Protein AF-F3G9C1-F1 (afdb_monomer_lite)

Secondary structure (DSSP, 8-state):
--S-EEEEEE--EEE-TT--PEEEPPPEEEEE--GGGSTTGGG-PPPPEESS--TTSEEETTTTTT-EEEEE---TT--TT-EEEEEEEEESSSSS--EEEEEEEEPPSPPHHHHHH-EEEEE-HHHHHHH-EEEEEEEEEEEETTEEEEPPPEEEEEE---TTT---

Organism: NCBI:txid629263

Foldseek 3Di:
DPWADQFDWDKDWDDDPPDPDIDIGDIDGDGHAAQCQADQRVQFFAAKDFPQADPQQEDEQVSQVFATKIWGAAGRNDDFQKKKKKKKFAALAQDDDRTPDMDIDIDGGDDPVCNVGTDIDGHGPVNLLQSQWYKMKMWMKIDDPSGIGTYDIDMGTHHHDDPPSDDD

Structure (mmCIF, N/CA/C/O backbone):
data_AF-F3G9C1-F1
#
_entry.id   AF-F3G9C1-F1
#
loop_
_atom_site.group_PDB
_atom_site.id
_atom_site.type_symbol
_atom_site.label_atom_id
_atom_site.label_alt_id
_atom_site.label_comp_id
_atom_site.label_asym_id
_atom_site.label_entity_id
_atom_site.label_seq_id
_atom_site.pdbx_PDB_ins_code
_atom_site.Cartn_x
_atom_site.Cartn_y
_atom_site.Cartn_z
_atom_site.occupancy
_atom_site.B_iso_or_equiv
_atom_site.auth_seq_id
_atom_site.auth_comp_id
_atom_site.auth_asym_id
_atom_site.auth_atom_id
_atom_site.pdbx_PDB_model_num
ATOM 1 N N . ALA A 1 1 ? -11.908 -6.081 30.788 1.00 42.84 1 ALA A N 1
ATOM 2 C CA . ALA A 1 1 ? -11.526 -4.904 29.987 1.00 42.84 1 ALA A CA 1
ATOM 3 C C . ALA A 1 1 ? -11.863 -3.659 30.794 1.00 42.84 1 ALA A C 1
ATOM 5 O O . ALA A 1 1 ? -13.031 -3.445 31.081 1.00 42.84 1 ALA A O 1
ATOM 6 N N . VAL A 1 2 ? -10.860 -2.906 31.240 1.00 48.91 2 VAL A N 1
ATOM 7 C CA . VAL A 1 2 ? -11.046 -1.631 31.950 1.00 48.91 2 VAL A CA 1
ATOM 8 C C . VAL A 1 2 ? -10.326 -0.592 31.093 1.00 48.91 2 VAL A C 1
ATOM 10 O O . VAL A 1 2 ? -9.112 -0.691 30.954 1.00 48.91 2 VAL A O 1
ATOM 13 N N . GLY A 1 3 ? -11.060 0.307 30.427 1.00 59.16 3 GLY A N 1
ATOM 14 C CA . GLY A 1 3 ? -10.461 1.381 29.613 1.00 59.16 3 GLY A CA 1
ATOM 15 C C . GLY A 1 3 ? -11.063 1.648 28.227 1.00 59.16 3 GLY A C 1
ATOM 16 O O . GLY A 1 3 ? -10.566 2.531 27.545 1.00 59.16 3 GLY A O 1
ATOM 17 N N . THR A 1 4 ? -12.106 0.936 27.790 1.00 59.69 4 THR A N 1
ATOM 18 C CA . THR A 1 4 ? -12.808 1.211 26.516 1.00 59.69 4 THR A CA 1
ATOM 19 C C . THR A 1 4 ? -14.175 1.838 26.772 1.00 59.69 4 THR A C 1
ATOM 21 O O . THR A 1 4 ? -14.880 1.398 27.680 1.00 59.69 4 THR A O 1
ATOM 24 N N . GLY A 1 5 ? -14.581 2.824 25.973 1.00 63.56 5 GLY A N 1
ATOM 25 C CA . GLY A 1 5 ? -15.871 3.500 26.131 1.00 63.56 5 GLY A CA 1
ATOM 26 C C . GLY A 1 5 ? -16.117 4.590 25.087 1.00 63.56 5 GLY A C 1
ATOM 27 O O . GLY A 1 5 ? -15.177 5.171 24.550 1.00 63.56 5 GLY A O 1
ATOM 28 N N . ASN A 1 6 ? -17.394 4.859 24.798 1.00 65.00 6 ASN A N 1
ATOM 29 C CA . ASN A 1 6 ? -17.829 5.823 23.774 1.00 65.00 6 ASN A CA 1
ATOM 30 C C . ASN A 1 6 ? -17.971 7.264 24.302 1.00 65.00 6 ASN A C 1
ATOM 32 O O . ASN A 1 6 ? -18.252 8.157 23.512 1.00 65.00 6 ASN A O 1
ATOM 36 N N . ASP A 1 7 ? -17.826 7.475 25.612 1.00 69.19 7 ASP A N 1
ATOM 37 C CA . ASP A 1 7 ? -17.924 8.789 26.264 1.00 69.19 7 ASP A CA 1
ATOM 38 C C . ASP A 1 7 ? -17.106 8.786 27.566 1.00 69.19 7 ASP A C 1
ATOM 40 O O . ASP A 1 7 ? -17.642 8.823 28.674 1.00 69.19 7 ASP A O 1
ATOM 44 N N . ILE A 1 8 ? -15.784 8.636 27.449 1.00 70.25 8 ILE A N 1
ATOM 45 C CA . ILE A 1 8 ? -14.885 8.804 28.594 1.00 70.25 8 ILE A CA 1
ATOM 46 C C . ILE A 1 8 ? -14.631 10.295 28.763 1.00 70.25 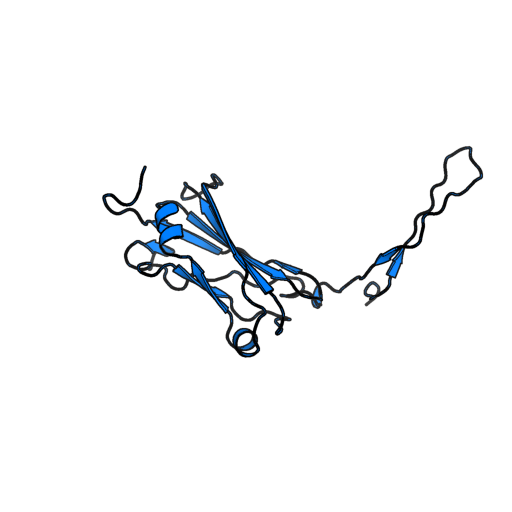8 ILE A C 1
ATOM 48 O O . ILE A 1 8 ? -13.964 10.911 27.935 1.00 70.25 8 ILE A O 1
ATOM 52 N N . ARG A 1 9 ? -15.150 10.875 29.843 1.00 77.44 9 ARG A N 1
ATOM 53 C CA . ARG A 1 9 ? -14.976 12.298 30.126 1.00 77.44 9 ARG A CA 1
ATOM 54 C C . ARG A 1 9 ? -13.695 12.546 30.893 1.00 77.44 9 ARG A C 1
ATOM 56 O O . ARG A 1 9 ? -13.462 11.944 31.939 1.00 77.44 9 ARG A O 1
ATOM 63 N N . VAL A 1 10 ? -12.880 13.452 30.372 1.00 82.31 10 VAL A N 1
ATOM 64 C CA . VAL A 1 10 ? -11.648 13.899 31.015 1.00 82.31 10 VAL A CA 1
ATOM 65 C C . VAL A 1 10 ? -11.695 15.400 31.245 1.00 82.31 10 VAL A C 1
ATOM 67 O O . VAL A 1 10 ? -12.210 16.161 30.428 1.00 82.31 10 VAL A O 1
ATOM 70 N N . TYR A 1 11 ? -11.138 15.827 32.366 1.00 85.25 11 TYR A N 1
ATOM 71 C CA . TYR A 1 11 ? -10.851 17.219 32.676 1.00 85.25 11 TYR A CA 1
ATOM 72 C C . TYR A 1 11 ? -9.540 17.260 33.460 1.00 85.25 11 TYR A C 1
ATOM 74 O O . TYR A 1 11 ? -9.122 16.257 34.043 1.00 85.25 11 TYR A O 1
ATOM 82 N N . TYR A 1 12 ? -8.874 18.408 33.468 1.00 82.88 12 TYR A N 1
ATOM 83 C CA . TYR A 1 12 ? -7.669 18.613 34.260 1.00 82.88 12 TYR A CA 1
ATOM 84 C C . TYR A 1 12 ? -7.873 19.745 35.261 1.00 82.88 12 TYR A C 1
ATOM 86 O O . TYR A 1 12 ? -8.669 20.663 35.054 1.00 82.88 12 TYR A O 1
ATOM 94 N N . THR A 1 13 ? -7.122 19.683 36.355 1.00 87.62 13 THR A N 1
ATOM 95 C CA . THR A 1 13 ? -7.077 20.743 37.359 1.00 87.62 13 THR A CA 1
ATOM 96 C C . THR A 1 13 ? -5.654 21.251 37.508 1.00 87.62 13 THR A C 1
ATOM 98 O O . THR A 1 13 ? -4.727 20.451 37.628 1.00 87.62 13 THR A O 1
ATOM 101 N N . VAL A 1 14 ? -5.477 22.567 37.537 1.00 83.69 14 VAL A N 1
ATOM 102 C CA . VAL A 1 14 ? -4.180 23.215 37.745 1.00 83.69 14 VAL A CA 1
ATOM 103 C C . VAL A 1 14 ? -4.164 23.862 39.122 1.00 83.69 14 VAL A C 1
ATOM 105 O O . VAL A 1 14 ? -5.074 24.617 39.475 1.00 83.69 14 VAL A O 1
ATOM 108 N N . LYS A 1 15 ? -3.107 23.578 39.886 1.00 87.06 15 LYS A N 1
ATOM 109 C CA . LYS A 1 15 ? -2.808 24.221 41.165 1.00 87.06 15 LYS A CA 1
ATOM 110 C C . LYS A 1 15 ? -1.409 24.820 41.104 1.00 87.06 15 LYS A C 1
ATOM 112 O O . LYS A 1 15 ? -0.466 24.131 40.726 1.00 87.06 15 LYS A O 1
ATOM 117 N N . THR A 1 16 ? -1.285 26.077 41.507 1.00 84.81 16 THR A N 1
ATOM 118 C CA . THR A 1 16 ? 0.004 26.770 41.598 1.00 84.81 16 THR A CA 1
ATOM 119 C C . THR A 1 16 ? 0.429 26.849 43.059 1.00 84.81 16 THR A C 1
ATOM 121 O O . THR A 1 16 ? -0.387 27.156 43.928 1.00 84.81 16 THR A O 1
ATOM 124 N N . GLU A 1 17 ? 1.698 26.569 43.345 1.00 82.69 17 GLU A N 1
ATOM 125 C CA . GLU A 1 17 ? 2.247 26.679 44.698 1.00 82.69 17 GLU A CA 1
ATOM 126 C C . GLU A 1 17 ? 2.105 28.121 45.224 1.00 82.69 17 GLU A C 1
ATOM 128 O O . GLU A 1 17 ? 2.336 29.085 44.497 1.00 82.69 17 GLU A O 1
ATOM 133 N N . GLY A 1 18 ? 1.631 28.280 46.465 1.00 82.19 18 GLY A N 1
ATOM 134 C CA . GLY A 1 18 ? 1.309 29.589 47.053 1.00 82.19 18 GLY A CA 1
ATOM 135 C C . GLY A 1 18 ? -0.060 30.178 46.668 1.00 82.19 18 GLY A C 1
ATOM 136 O O . GLY A 1 18 ? -0.476 31.159 47.279 1.00 82.19 18 GLY A O 1
ATOM 137 N N . ASN A 1 19 ? -0.799 29.577 45.725 1.00 77.12 19 ASN A N 1
ATOM 138 C CA . ASN A 1 19 ? -2.177 29.963 45.404 1.00 77.12 19 ASN A CA 1
ATOM 139 C C . ASN A 1 19 ? -3.167 28.897 45.923 1.00 77.12 19 ASN A C 1
ATOM 141 O O . ASN A 1 19 ? -3.092 27.738 45.504 1.00 77.12 19 ASN A O 1
ATOM 145 N N . PRO A 1 20 ? -4.106 29.244 46.825 1.00 80.12 20 PRO A N 1
ATOM 146 C CA . PRO A 1 20 ? -5.082 28.286 47.347 1.00 80.12 20 PRO A CA 1
ATOM 147 C C . PRO A 1 20 ? -6.162 27.900 46.323 1.00 80.12 20 PRO A C 1
ATOM 149 O O . PRO A 1 20 ? -6.865 26.913 46.536 1.00 80.12 20 PRO A O 1
ATOM 152 N N . ASN A 1 21 ? -6.303 28.650 45.226 1.00 80.56 21 ASN A N 1
ATOM 153 C CA . ASN A 1 21 ? -7.339 28.414 44.228 1.00 80.56 21 ASN A CA 1
ATOM 154 C C . ASN A 1 21 ? -6.959 27.285 43.261 1.00 80.56 21 ASN A C 1
ATOM 156 O O . ASN A 1 21 ? -5.838 27.222 42.752 1.00 80.56 21 ASN A O 1
ATOM 160 N N . LEU A 1 22 ? -7.935 26.425 42.973 1.00 83.56 22 LEU A N 1
ATOM 161 C CA . LEU A 1 22 ? -7.856 25.361 41.977 1.00 83.56 22 LEU A CA 1
ATOM 162 C C . LEU A 1 22 ? -8.569 25.823 40.702 1.00 83.56 22 LEU A C 1
ATOM 164 O O . LEU A 1 22 ? -9.747 26.171 40.752 1.00 83.56 22 LEU A O 1
ATOM 168 N N . SER A 1 23 ? -7.878 25.812 39.564 1.00 85.81 23 SER A N 1
ATOM 169 C CA . SER A 1 23 ? -8.515 26.045 38.263 1.00 85.81 23 SER A CA 1
ATOM 170 C C . SER A 1 23 ? -8.862 24.707 37.620 1.00 85.81 23 SER A C 1
ATOM 172 O O . SER A 1 23 ? -8.021 23.811 37.601 1.00 85.81 23 SER A O 1
ATOM 174 N N . THR A 1 24 ? -10.081 24.563 37.101 1.00 87.56 24 THR A N 1
ATOM 175 C CA . THR A 1 24 ? -10.573 23.323 36.475 1.00 87.56 24 THR A CA 1
ATOM 176 C C . THR A 1 24 ? -10.906 23.589 35.011 1.00 87.56 24 THR A C 1
ATOM 178 O O . THR A 1 24 ? -11.529 24.603 34.698 1.00 87.56 24 THR A O 1
ATOM 181 N N . SER A 1 25 ? -10.479 22.703 34.111 1.00 86.38 25 SER A N 1
ATOM 182 C CA . SER A 1 25 ? -10.831 22.779 32.691 1.00 86.38 25 SER A CA 1
ATOM 183 C C . SER A 1 25 ? -12.283 22.373 32.438 1.00 86.38 25 SER A C 1
ATOM 185 O O . SER A 1 25 ? -12.918 21.733 33.274 1.00 86.38 25 SER A O 1
ATOM 187 N N . SER A 1 26 ? -12.798 22.669 31.244 1.00 86.38 26 SER A N 1
ATOM 188 C CA . SER A 1 26 ? -14.022 22.024 30.767 1.00 86.38 26 SER A CA 1
ATOM 189 C C . SER A 1 26 ? -13.822 20.511 30.605 1.00 86.38 26 SER A C 1
ATOM 191 O O . SER A 1 26 ? -12.707 20.048 30.340 1.00 86.38 26 SER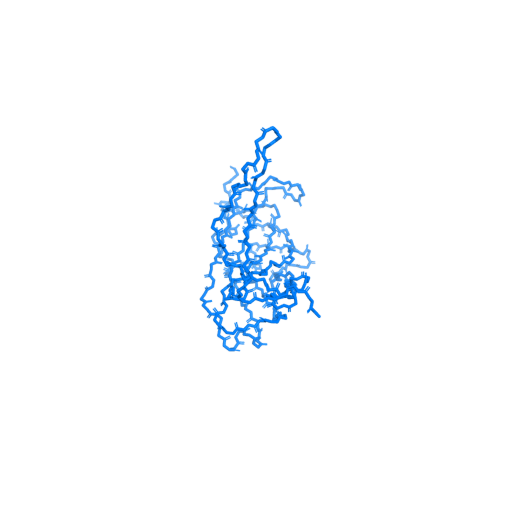 A O 1
ATOM 193 N N . GLU A 1 27 ? -14.909 19.748 30.759 1.00 85.81 27 GLU A N 1
ATOM 194 C CA . GLU A 1 27 ? -14.938 18.32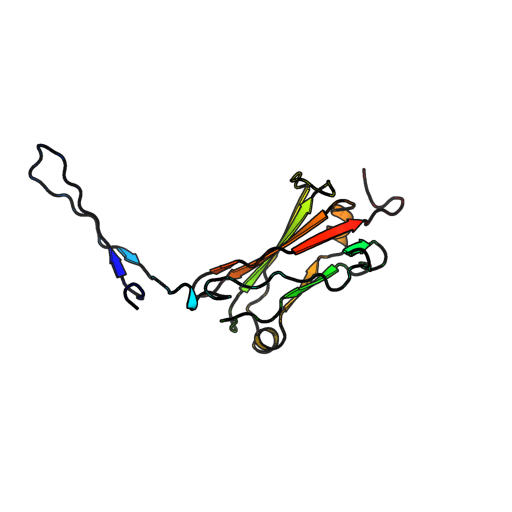4 30.414 1.00 85.81 27 GLU A CA 1
ATOM 195 C C . GLU A 1 27 ? -14.837 18.140 28.897 1.00 85.81 27 GLU A C 1
ATOM 197 O O . GLU A 1 27 ? -15.498 18.836 28.122 1.00 85.81 27 GLU A O 1
ATOM 202 N N . GLN A 1 28 ? -14.035 17.166 28.479 1.00 77.19 28 GLN A N 1
ATOM 203 C CA . GLN A 1 28 ? -13.928 16.719 27.096 1.00 77.19 28 GLN A CA 1
ATOM 204 C C . GLN A 1 28 ? -14.275 15.234 27.021 1.00 77.19 28 GLN A C 1
ATOM 206 O O . GLN A 1 28 ? -13.738 14.428 27.780 1.00 77.19 28 GLN A O 1
ATOM 211 N N . GLY A 1 29 ? -15.181 14.874 26.112 1.00 76.5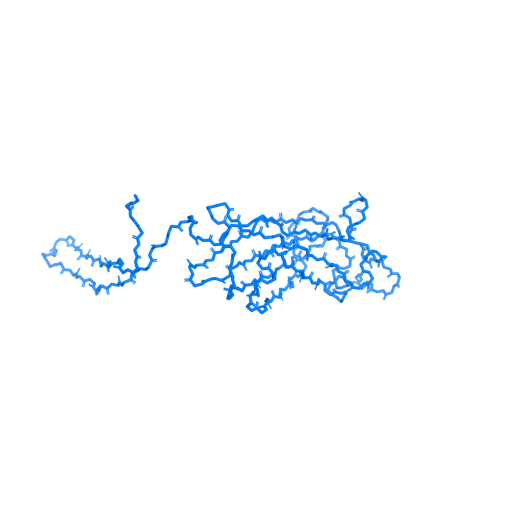0 29 GLY A N 1
ATOM 212 C CA . GLY A 1 29 ? -15.527 13.482 25.835 1.00 76.50 29 GLY A CA 1
ATOM 213 C C . GLY A 1 29 ? -14.509 12.844 24.892 1.00 76.50 29 GLY A C 1
ATOM 214 O O . GLY A 1 29 ? -14.183 13.406 23.847 1.00 76.50 29 GLY A O 1
ATOM 215 N N . LEU A 1 30 ? -14.019 11.664 25.255 1.00 72.50 30 LEU A N 1
ATOM 216 C CA . LEU A 1 30 ? -13.110 10.851 24.459 1.00 72.50 30 LEU A CA 1
ATOM 217 C C . LEU A 1 30 ? -13.762 9.511 24.125 1.00 72.50 30 LEU A C 1
ATOM 219 O O . LEU A 1 30 ? -14.368 8.860 24.977 1.00 72.50 30 LEU A O 1
ATOM 223 N N . ILE A 1 31 ? -13.572 9.064 22.886 1.00 71.12 31 ILE A N 1
ATOM 224 C CA . ILE A 1 31 ? -13.883 7.694 22.481 1.00 71.12 31 ILE A CA 1
ATOM 225 C C . ILE A 1 31 ? -12.592 6.890 22.591 1.00 71.12 31 ILE A C 1
ATOM 227 O O . ILE A 1 31 ? -11.637 7.144 21.858 1.00 71.12 31 ILE A O 1
ATOM 231 N N . VAL A 1 32 ? -12.568 5.906 23.486 1.00 70.81 32 VAL A N 1
ATOM 232 C CA . VAL A 1 32 ? -11.431 4.993 23.638 1.00 70.81 32 VAL A CA 1
ATOM 233 C C . VAL A 1 32 ? -11.844 3.616 23.144 1.00 70.81 32 VAL A C 1
ATOM 235 O O . VAL A 1 32 ? -12.718 2.964 23.719 1.00 70.81 32 VAL A O 1
ATOM 238 N N . ARG A 1 33 ? -11.222 3.188 22.044 1.00 71.25 33 ARG A N 1
ATOM 239 C CA . ARG A 1 33 ? -11.454 1.887 21.406 1.00 71.25 33 ARG A CA 1
ATOM 240 C C . ARG A 1 33 ? -10.368 0.899 21.787 1.00 71.25 33 ARG A C 1
ATOM 242 O O . ARG A 1 33 ? -9.222 1.284 22.023 1.00 71.25 33 ARG A O 1
ATOM 249 N N . SER A 1 34 ? -10.721 -0.382 21.831 1.00 77.88 34 SER A N 1
ATOM 250 C CA . SER A 1 34 ? -9.714 -1.425 21.987 1.00 77.88 34 SER A CA 1
ATOM 251 C C . SER A 1 34 ? -8.878 -1.514 20.716 1.00 77.88 34 SER A C 1
ATOM 253 O O . SER A 1 34 ? -9.419 -1.467 19.612 1.00 77.88 34 SER A O 1
ATOM 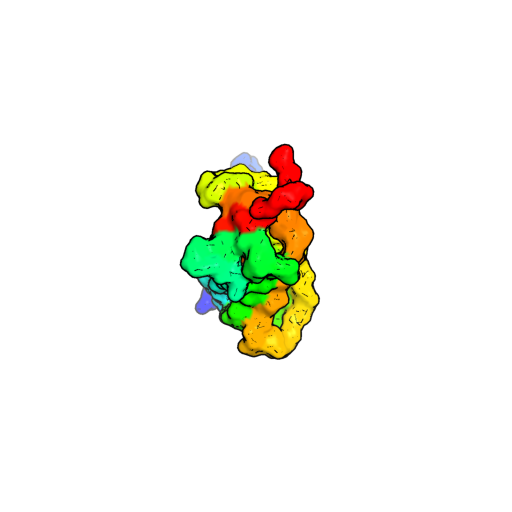255 N N . LYS A 1 35 ? -7.568 -1.753 20.847 1.00 79.69 35 LYS A N 1
ATOM 256 C CA . LYS A 1 35 ? -6.729 -2.095 19.686 1.00 79.69 35 LYS A CA 1
ATOM 257 C C . LYS A 1 35 ? -7.245 -3.335 18.945 1.00 79.69 35 LYS A C 1
ATOM 259 O O . LYS A 1 35 ? -7.068 -3.437 17.740 1.00 79.69 35 LYS A O 1
ATOM 264 N N . ASN A 1 36 ? -7.950 -4.231 19.640 1.00 86.12 36 ASN A N 1
ATOM 265 C CA . ASN A 1 36 ? -8.553 -5.424 19.042 1.00 86.12 36 ASN A CA 1
ATOM 266 C C . ASN A 1 36 ? -9.714 -5.111 18.088 1.00 86.12 36 ASN A C 1
ATOM 268 O O . ASN A 1 36 ? -10.095 -5.982 17.318 1.00 86.12 36 ASN A O 1
ATOM 272 N N . GLU A 1 37 ? -10.285 -3.907 18.154 1.00 86.19 37 GLU A N 1
ATOM 273 C CA . GLU A 1 37 ? -11.407 -3.466 17.312 1.00 86.19 37 GLU A CA 1
ATOM 274 C C . GLU A 1 37 ? -10.937 -2.659 16.092 1.00 86.19 37 GLU A C 1
ATOM 276 O O . GLU A 1 37 ? -11.742 -2.327 15.221 1.00 86.19 37 GLU A O 1
ATOM 281 N N . LEU A 1 38 ? -9.644 -2.325 16.018 1.00 92.12 38 LEU A N 1
ATOM 282 C CA . LEU A 1 38 ? -9.079 -1.594 14.888 1.00 92.12 38 LEU A CA 1
ATOM 283 C C . LEU A 1 38 ? -8.963 -2.505 13.655 1.00 92.12 38 LEU A C 1
ATOM 285 O O . LEU A 1 38 ? -8.857 -3.727 13.802 1.00 92.12 38 LEU A O 1
ATOM 289 N N . PRO A 1 39 ? -8.962 -1.943 12.434 1.00 94.75 39 PRO A N 1
ATOM 290 C CA . PRO A 1 39 ? -8.645 -2.704 11.230 1.00 94.75 39 PRO A CA 1
ATOM 291 C C . PRO A 1 39 ? -7.287 -3.410 11.354 1.00 94.75 39 PRO A C 1
ATOM 293 O O . PRO A 1 39 ? -6.277 -2.775 11.647 1.00 94.75 39 PRO A O 1
ATOM 296 N N . GLY A 1 40 ? -7.270 -4.727 11.156 1.00 94.38 40 GLY A N 1
ATOM 297 C CA . GLY A 1 40 ? -6.100 -5.585 11.363 1.00 94.38 40 GLY A CA 1
ATOM 298 C C . GLY A 1 40 ? -5.813 -5.950 12.824 1.00 94.38 40 GLY A C 1
ATOM 299 O O . GLY A 1 40 ? -4.864 -6.676 13.097 1.00 94.38 40 GLY A O 1
ATOM 300 N N . GLY A 1 41 ? -6.631 -5.491 13.772 1.00 93.31 41 GLY A N 1
ATOM 301 C CA . GLY A 1 41 ? -6.448 -5.756 15.195 1.00 93.31 41 GLY A CA 1
ATOM 302 C C . GLY A 1 41 ? -5.169 -5.122 15.766 1.00 93.31 41 GLY A C 1
ATOM 303 O O . GLY A 1 41 ? -4.712 -4.091 15.268 1.00 93.31 41 GLY A O 1
ATOM 304 N N . PRO A 1 42 ? -4.585 -5.703 16.831 1.00 90.06 42 PRO A N 1
ATOM 305 C CA . PRO A 1 42 ? -3.447 -5.104 17.527 1.00 90.06 42 PRO A CA 1
ATOM 306 C C . PRO A 1 42 ? -2.163 -5.051 16.690 1.00 90.06 42 PRO A C 1
ATOM 308 O O . PRO A 1 42 ? -1.368 -4.133 16.895 1.00 90.06 42 PRO A O 1
ATOM 311 N N . ASP A 1 43 ? -1.989 -5.986 15.754 1.00 92.38 43 ASP A N 1
ATOM 312 C CA . ASP A 1 43 ? -0.802 -6.087 14.894 1.00 92.38 43 ASP A CA 1
ATOM 313 C C . ASP A 1 43 ? -0.942 -5.299 13.581 1.00 92.38 43 ASP A C 1
ATOM 315 O O . ASP A 1 43 ? 0.043 -5.086 12.873 1.00 92.38 43 ASP A O 1
ATOM 319 N N . GLY A 1 44 ? -2.156 -4.832 13.272 1.00 94.88 44 GLY A N 1
ATOM 320 C CA . GLY A 1 44 ? -2.489 -4.206 11.999 1.00 94.88 44 GLY A CA 1
ATOM 321 C C . GLY A 1 44 ? -2.569 -5.210 10.839 1.00 94.88 44 GLY A C 1
ATOM 322 O O . GLY A 1 44 ? -2.283 -6.399 10.997 1.00 94.88 44 GLY A O 1
ATOM 323 N N . PRO A 1 45 ? -3.013 -4.765 9.652 1.00 97.44 45 PRO A N 1
ATOM 324 C CA . PRO A 1 45 ? -3.082 -5.634 8.488 1.00 97.44 45 PRO A CA 1
ATOM 325 C C . PRO A 1 45 ? -1.697 -6.108 8.027 1.00 97.44 45 PRO A C 1
ATOM 327 O O . PRO A 1 45 ? -0.681 -5.424 8.179 1.00 97.44 45 PRO A O 1
ATOM 330 N N . GLU A 1 46 ? -1.661 -7.269 7.384 1.00 98.38 46 GLU A N 1
ATOM 331 C CA . GLU A 1 46 ? -0.457 -7.745 6.705 1.00 98.38 46 GLU A CA 1
ATOM 332 C C . GLU A 1 46 ? -0.079 -6.856 5.512 1.00 98.38 46 GLU A C 1
ATOM 334 O O . GLU A 1 46 ? -0.886 -6.067 5.015 1.00 98.38 46 GLU A O 1
ATOM 339 N N . ALA A 1 47 ? 1.164 -6.989 5.049 1.00 98.12 47 ALA A N 1
ATOM 340 C CA . ALA A 1 47 ? 1.662 -6.190 3.939 1.00 98.12 47 ALA A CA 1
ATOM 341 C C . ALA A 1 47 ? 0.898 -6.484 2.629 1.00 98.12 47 ALA A C 1
ATOM 343 O O . ALA A 1 47 ? 0.528 -7.637 2.379 1.00 98.12 47 ALA A O 1
ATOM 344 N N . PRO A 1 48 ? 0.693 -5.468 1.770 1.00 98.19 48 PRO A N 1
ATOM 345 C CA . PRO A 1 48 ? 0.206 -5.688 0.412 1.00 98.19 48 PRO A CA 1
ATOM 346 C C . PRO A 1 48 ? 1.231 -6.476 -0.420 1.00 98.19 48 PRO A C 1
ATOM 348 O O . PRO A 1 48 ? 2.426 -6.462 -0.131 1.00 98.19 48 PRO A O 1
ATOM 351 N N . GLN A 1 49 ? 0.771 -7.153 -1.472 1.00 98.38 49 GLN A N 1
ATOM 352 C CA . GLN A 1 49 ? 1.592 -8.054 -2.283 1.00 98.38 49 GLN A CA 1
ATOM 353 C C . GLN A 1 49 ? 1.670 -7.592 -3.735 1.00 98.38 49 GLN A C 1
ATOM 355 O O . GLN A 1 49 ? 0.647 -7.317 -4.355 1.00 98.38 49 GLN A O 1
ATOM 360 N N . PHE A 1 50 ? 2.876 -7.559 -4.302 1.00 97.50 50 PHE A N 1
ATOM 361 C CA . PHE A 1 50 ? 3.055 -7.406 -5.745 1.00 97.50 50 PHE A CA 1
ATOM 362 C C . PHE A 1 50 ? 2.718 -8.722 -6.454 1.00 97.50 50 PHE A C 1
ATOM 364 O O . PHE A 1 50 ? 3.338 -9.749 -6.184 1.00 97.50 50 PHE A O 1
ATOM 371 N N . MET A 1 51 ? 1.784 -8.687 -7.402 1.00 96.62 51 MET A N 1
ATOM 372 C CA . MET A 1 51 ? 1.301 -9.894 -8.089 1.00 96.62 51 MET A CA 1
ATOM 373 C C . MET A 1 51 ? 2.072 -10.219 -9.375 1.00 96.62 51 MET A C 1
ATOM 375 O O . MET A 1 51 ? 1.903 -11.295 -9.941 1.00 96.62 51 MET A O 1
ATOM 379 N N . SER A 1 52 ? 2.910 -9.296 -9.855 1.00 93.06 52 SER A N 1
ATOM 380 C CA . SER A 1 52 ? 3.586 -9.387 -11.158 1.00 93.06 52 SER A CA 1
ATOM 381 C C . SER A 1 52 ? 5.110 -9.281 -11.071 1.00 93.06 52 SER A C 1
ATOM 383 O O . SER A 1 52 ? 5.741 -8.786 -12.001 1.00 93.06 52 SER A O 1
ATOM 385 N N . LEU A 1 53 ? 5.723 -9.703 -9.962 1.00 94.12 53 LEU A N 1
ATOM 386 C CA . LEU A 1 53 ? 7.186 -9.724 -9.849 1.00 94.12 53 LEU A CA 1
ATOM 387 C C . LEU A 1 53 ? 7.797 -10.808 -10.744 1.00 94.12 53 LEU A C 1
ATOM 389 O O . LEU A 1 53 ? 7.222 -11.873 -10.960 1.00 94.12 53 LEU A O 1
ATOM 393 N N . SER A 1 54 ? 8.997 -10.538 -11.253 1.00 93.75 54 SER A N 1
ATOM 394 C CA . SER A 1 54 ? 9.851 -11.570 -11.849 1.00 93.75 54 SER A CA 1
ATOM 395 C C . SER A 1 54 ? 10.365 -12.535 -10.771 1.00 93.75 54 SER A C 1
ATOM 397 O O . SER A 1 54 ? 10.256 -12.260 -9.576 1.00 93.75 54 SER A O 1
ATOM 399 N N . ALA A 1 55 ? 10.998 -13.639 -11.182 1.00 90.75 55 ALA A N 1
ATOM 400 C CA . ALA A 1 55 ? 11.594 -14.613 -10.257 1.00 90.75 55 ALA A CA 1
ATOM 401 C C . ALA A 1 55 ? 12.620 -14.001 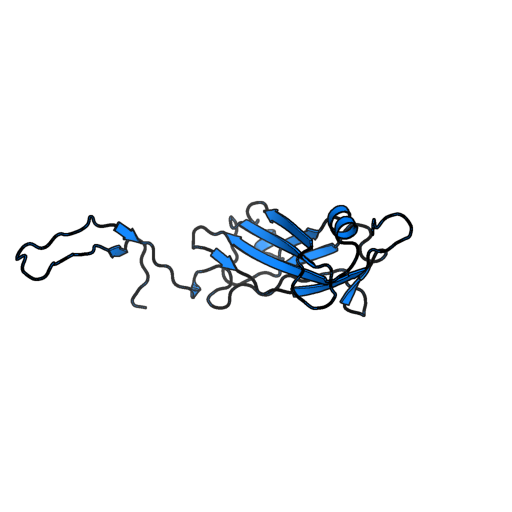-9.279 1.00 90.75 55 ALA A C 1
ATOM 403 O O . ALA A 1 55 ? 12.837 -14.543 -8.201 1.00 90.75 55 ALA A O 1
ATOM 404 N N . ASN A 1 56 ? 13.208 -12.852 -9.632 1.00 89.62 56 ASN A N 1
ATOM 405 C CA . ASN A 1 56 ? 14.173 -12.123 -8.808 1.00 89.62 56 ASN A CA 1
ATOM 406 C C . ASN A 1 56 ? 13.524 -11.045 -7.915 1.00 89.62 56 ASN A C 1
ATOM 408 O O . ASN A 1 56 ? 14.233 -10.228 -7.333 1.00 89.62 56 ASN A O 1
ATOM 412 N N . GLY A 1 57 ? 12.190 -10.989 -7.828 1.00 93.25 57 GLY A N 1
ATOM 413 C CA . GLY A 1 57 ? 11.492 -9.987 -7.016 1.00 93.25 57 GLY A CA 1
ATOM 414 C C . GLY A 1 57 ? 11.498 -8.578 -7.623 1.00 93.25 57 GLY A C 1
ATOM 415 O O . GLY A 1 57 ? 11.418 -7.587 -6.899 1.00 93.25 57 GLY A O 1
ATOM 416 N N . THR A 1 58 ? 11.620 -8.473 -8.950 1.00 95.38 58 THR A N 1
ATOM 417 C CA . THR A 1 58 ? 11.732 -7.190 -9.665 1.00 95.38 58 THR A CA 1
ATOM 418 C C . THR A 1 58 ? 10.499 -6.913 -10.519 1.00 95.38 58 THR A C 1
ATOM 420 O O . THR A 1 58 ? 10.068 -7.783 -11.286 1.00 95.38 58 THR A O 1
ATOM 423 N N . LEU A 1 59 ? 9.975 -5.690 -10.441 1.00 94.88 59 LEU A N 1
ATOM 424 C CA . LEU A 1 59 ? 9.079 -5.107 -11.437 1.00 94.88 59 LEU A CA 1
ATOM 425 C C . LEU A 1 59 ? 9.905 -4.681 -12.648 1.00 94.88 59 LEU A C 1
ATOM 427 O O . LEU A 1 59 ? 10.739 -3.782 -12.555 1.00 94.88 59 LEU A O 1
ATOM 431 N N . THR A 1 60 ? 9.689 -5.353 -13.770 1.00 93.62 60 THR A N 1
ATOM 432 C CA . THR A 1 60 ? 10.391 -5.120 -15.027 1.00 93.62 60 THR A CA 1
ATOM 433 C C . THR A 1 60 ? 9.474 -4.475 -16.054 1.00 93.62 60 THR A C 1
ATOM 435 O O . THR A 1 60 ? 8.243 -4.544 -15.975 1.00 93.62 60 THR A O 1
ATOM 438 N N . PHE A 1 61 ? 10.076 -3.890 -17.088 1.00 90.94 61 PHE A N 1
ATOM 439 C CA . PHE A 1 61 ? 9.328 -3.377 -18.232 1.00 90.94 61 PHE A CA 1
ATOM 440 C C . PHE A 1 61 ? 8.338 -4.411 -18.806 1.00 90.94 61 PHE A C 1
ATOM 442 O O . PHE A 1 61 ? 7.213 -4.042 -19.153 1.00 90.94 61 PHE A O 1
ATOM 449 N N . GLU A 1 62 ? 8.747 -5.679 -18.899 1.00 90.31 62 GLU A N 1
ATOM 450 C CA . GLU A 1 62 ? 7.974 -6.768 -19.506 1.00 90.31 62 GLU A CA 1
ATOM 451 C C . GLU A 1 62 ? 6.800 -7.212 -18.626 1.00 90.31 62 GLU A C 1
ATOM 453 O O . GLU A 1 62 ? 5.660 -7.248 -19.090 1.00 90.31 62 GLU A O 1
ATOM 458 N N . ASN A 1 63 ? 7.050 -7.503 -17.344 1.00 92.44 63 ASN A N 1
ATOM 459 C CA . ASN A 1 63 ? 6.016 -8.027 -16.444 1.00 92.44 63 ASN A CA 1
ATOM 460 C C . ASN A 1 63 ? 5.029 -6.953 -15.963 1.00 92.44 63 ASN A C 1
ATOM 462 O O . ASN A 1 63 ? 3.940 -7.278 -15.497 1.00 92.44 63 ASN A O 1
ATOM 466 N N . SER A 1 64 ? 5.391 -5.680 -16.117 1.00 92.69 64 SER A N 1
ATOM 467 C CA . SER A 1 64 ? 4.587 -4.547 -15.673 1.00 92.69 64 SER A CA 1
ATOM 468 C C . SER A 1 64 ? 3.974 -3.785 -16.846 1.00 92.69 64 SER A C 1
ATOM 470 O O . SER A 1 64 ? 3.739 -2.583 -16.738 1.00 92.69 64 SER A O 1
ATOM 472 N N . ALA A 1 65 ? 3.753 -4.426 -18.004 1.00 90.31 65 ALA A N 1
ATOM 473 C CA . ALA A 1 65 ? 3.244 -3.795 -19.236 1.00 90.31 65 ALA A CA 1
ATOM 474 C C . ALA A 1 65 ? 1.999 -2.913 -19.008 1.00 90.31 65 ALA A C 1
ATOM 476 O O . ALA A 1 65 ? 1.929 -1.799 -19.523 1.00 90.31 65 ALA A O 1
ATOM 477 N N . GLN A 1 66 ? 1.064 -3.383 -18.178 1.00 93.31 66 GLN A N 1
ATOM 478 C CA . GLN A 1 66 ? -0.182 -2.686 -17.831 1.00 93.31 66 GLN A CA 1
ATOM 479 C C . GLN A 1 66 ? -0.121 -1.960 -16.472 1.00 93.31 66 GLN A C 1
ATOM 481 O O . GLN A 1 66 ? -1.136 -1.480 -15.977 1.00 93.31 66 GLN A O 1
ATOM 486 N N . GLY A 1 67 ? 1.063 -1.856 -15.866 1.00 95.69 67 GLY A N 1
ATOM 487 C CA . GLY A 1 67 ? 1.248 -1.449 -14.472 1.00 95.69 67 GLY A CA 1
ATOM 488 C C . GLY A 1 67 ? 1.576 -2.638 -13.571 1.00 95.69 67 GLY A C 1
ATOM 489 O O . GLY A 1 67 ? 1.773 -3.750 -14.057 1.00 95.69 67 GLY A O 1
ATOM 490 N N . ALA A 1 68 ? 1.649 -2.388 -12.264 1.00 97.38 68 ALA A N 1
ATOM 491 C CA . ALA A 1 68 ? 1.923 -3.413 -11.261 1.00 97.38 68 ALA A CA 1
ATOM 492 C C . ALA A 1 68 ? 0.652 -3.687 -10.441 1.00 97.38 68 ALA A C 1
ATOM 494 O O . ALA A 1 68 ? 0.267 -2.836 -9.630 1.00 97.38 68 ALA A O 1
ATOM 495 N N . PRO A 1 69 ? -0.035 -4.825 -10.658 1.00 97.81 69 PRO A N 1
ATOM 496 C CA . PRO A 1 69 ? -1.137 -5.247 -9.807 1.00 97.81 69 PRO A CA 1
ATOM 497 C C . PRO A 1 69 ? -0.644 -5.566 -8.394 1.00 97.81 69 PRO A C 1
ATOM 499 O O . PRO A 1 69 ? 0.313 -6.320 -8.199 1.00 97.81 69 PRO A O 1
ATOM 502 N N . ILE A 1 70 ? -1.340 -4.998 -7.420 1.00 98.38 70 ILE A N 1
ATOM 503 C CA . ILE A 1 70 ? -1.135 -5.166 -5.990 1.00 98.38 70 ILE A CA 1
ATOM 504 C C . ILE A 1 70 ? -2.371 -5.826 -5.399 1.00 98.38 70 ILE A C 1
ATOM 506 O O . ILE A 1 70 ? -3.492 -5.397 -5.673 1.00 98.38 70 ILE A O 1
ATOM 510 N N . PHE A 1 71 ? -2.161 -6.820 -4.548 1.00 98.62 71 PHE A N 1
ATOM 511 C CA . PHE A 1 71 ? -3.227 -7.480 -3.814 1.00 98.62 71 PHE A CA 1
ATOM 512 C C . PHE A 1 71 ? -3.129 -7.186 -2.318 1.00 98.62 71 PHE A C 1
ATOM 514 O O . PHE A 1 71 ? -2.073 -7.337 -1.700 1.00 98.62 71 PHE A O 1
ATOM 521 N N . ILE A 1 72 ? -4.248 -6.770 -1.735 1.00 98.56 72 ILE A N 1
ATOM 522 C CA . ILE A 1 72 ? -4.447 -6.649 -0.294 1.00 98.56 72 ILE A CA 1
ATOM 523 C C . ILE A 1 72 ? -5.380 -7.781 0.119 1.00 98.56 72 ILE A C 1
ATOM 525 O O . ILE A 1 72 ? -6.562 -7.775 -0.225 1.00 98.56 72 ILE A O 1
ATOM 529 N N . GLN A 1 73 ? -4.849 -8.746 0.865 1.00 98.12 73 GLN A N 1
ATOM 530 C CA . GLN A 1 73 ? -5.651 -9.844 1.393 1.00 98.12 73 GLN A CA 1
ATOM 531 C C . GLN A 1 73 ? -6.671 -9.354 2.437 1.00 98.12 73 GLN A C 1
ATOM 533 O O . GLN A 1 73 ? -6.413 -8.351 3.116 1.00 98.12 73 GLN A O 1
ATOM 538 N N . PRO A 1 74 ? -7.797 -10.068 2.617 1.00 98.19 74 PRO A N 1
ATOM 539 C CA . PRO A 1 74 ? -8.701 -9.816 3.729 1.00 98.19 74 PRO A CA 1
ATOM 540 C C . PRO A 1 74 ? -7.966 -9.786 5.073 1.00 98.19 74 PRO A C 1
ATOM 542 O O . PRO A 1 74 ? -7.085 -10.607 5.331 1.00 98.19 74 PRO A O 1
ATOM 545 N N . TYR A 1 75 ? -8.337 -8.846 5.941 1.00 97.06 75 TYR A N 1
ATOM 546 C CA . TYR A 1 75 ? -7.723 -8.664 7.258 1.00 97.06 75 TYR A CA 1
ATOM 547 C C . TYR A 1 75 ? -8.760 -8.716 8.384 1.00 97.06 75 TYR A C 1
ATOM 549 O O . TYR A 1 75 ? -9.970 -8.610 8.173 1.00 97.06 75 TYR A O 1
ATOM 557 N N . LEU A 1 76 ? -8.283 -8.880 9.619 1.00 96.81 76 LEU A N 1
ATOM 558 C CA . LEU A 1 76 ? -9.145 -8.909 10.799 1.00 96.81 76 LEU A CA 1
ATOM 559 C C . LEU A 1 76 ? -9.922 -7.591 10.941 1.00 96.81 76 LEU A C 1
ATOM 561 O O . LEU A 1 76 ? -9.349 -6.516 10.801 1.00 96.81 76 LEU A O 1
ATOM 565 N N . ASN A 1 77 ? -11.216 -7.662 11.252 1.00 95.69 77 ASN A N 1
ATOM 566 C CA . ASN A 1 77 ? -12.115 -6.500 11.321 1.00 95.69 77 ASN A CA 1
ATOM 567 C C . ASN A 1 77 ? -12.253 -5.720 9.998 1.00 95.69 77 ASN A C 1
ATOM 569 O O . ASN A 1 77 ? -12.634 -4.546 10.017 1.00 95.69 77 ASN A O 1
ATOM 573 N N . MET A 1 78 ? -11.955 -6.342 8.853 1.00 97.38 78 MET A N 1
ATOM 574 C CA . MET A 1 78 ? -12.322 -5.791 7.551 1.00 97.38 78 MET A CA 1
ATOM 575 C C . MET A 1 78 ? -13.846 -5.781 7.412 1.00 97.38 78 MET A C 1
ATOM 577 O O . MET A 1 78 ? -14.513 -6.768 7.723 1.00 97.38 78 MET A O 1
ATOM 581 N N . ALA A 1 79 ? -14.407 -4.657 6.979 1.00 97.12 79 ALA A N 1
ATOM 582 C CA . ALA A 1 79 ? -15.853 -4.483 6.893 1.00 97.12 79 ALA A CA 1
ATOM 583 C C . ALA A 1 79 ? -16.243 -3.547 5.742 1.00 97.12 79 ALA A C 1
ATOM 585 O O . ALA A 1 79 ? -15.458 -2.657 5.390 1.00 97.12 79 ALA A O 1
ATOM 586 N N . PRO A 1 80 ? -17.461 -3.691 5.184 1.00 97.75 80 PRO A N 1
ATOM 587 C CA . PRO A 1 80 ? -17.942 -2.765 4.172 1.00 97.75 80 PRO A CA 1
ATOM 588 C C . PRO A 1 80 ? -17.990 -1.334 4.711 1.00 97.75 80 PRO A C 1
ATOM 590 O O . PRO A 1 80 ? -18.223 -1.112 5.901 1.00 97.75 80 PRO A O 1
ATOM 593 N N . GLY A 1 81 ? -17.777 -0.350 3.840 1.00 97.00 81 GLY A N 1
ATOM 594 C CA . GLY A 1 81 ? -17.757 1.062 4.235 1.00 97.00 81 GLY A CA 1
ATOM 595 C C . GLY A 1 81 ? -16.392 1.585 4.696 1.00 97.00 81 GLY A C 1
ATOM 596 O O . GLY A 1 81 ? -16.207 2.799 4.762 1.00 97.00 81 GLY A O 1
ATOM 597 N N . GLN A 1 82 ? -15.429 0.706 4.984 1.00 97.94 82 GLN A N 1
ATOM 598 C CA . GLN A 1 82 ? -14.045 1.115 5.237 1.00 97.94 82 GLN A CA 1
ATOM 599 C C . GLN A 1 82 ? -13.405 1.668 3.962 1.00 97.94 82 GLN A C 1
ATOM 601 O O . GLN A 1 82 ? -13.858 1.385 2.858 1.00 97.94 82 GLN A O 1
ATOM 606 N N . VAL A 1 83 ? -12.348 2.462 4.105 1.00 98.19 83 VAL A N 1
ATOM 607 C CA . VAL A 1 83 ? -11.628 3.070 2.977 1.00 98.19 83 VAL A CA 1
ATOM 608 C C . VAL A 1 83 ? -10.149 2.734 3.096 1.00 98.19 83 VAL A C 1
ATOM 610 O O . VAL A 1 83 ? -9.570 2.905 4.168 1.00 98.19 83 VAL A O 1
ATOM 613 N N . ILE A 1 84 ? -9.528 2.285 2.008 1.00 98.44 84 ILE A N 1
ATOM 614 C CA . ILE A 1 84 ? -8.095 1.996 1.949 1.00 98.44 84 ILE A CA 1
ATOM 615 C C . ILE A 1 84 ? -7.374 3.180 1.309 1.00 98.44 84 ILE A C 1
ATOM 617 O O . ILE A 1 84 ? -7.706 3.606 0.207 1.00 98.44 84 ILE A O 1
ATOM 621 N N . VAL A 1 85 ? -6.357 3.695 1.991 1.00 98.56 85 VAL A N 1
ATOM 622 C CA . VAL A 1 85 ? -5.375 4.628 1.437 1.00 98.56 85 VAL A CA 1
ATOM 623 C C . VAL A 1 85 ? -4.104 3.836 1.186 1.00 98.56 85 VAL A C 1
ATOM 625 O O . VAL A 1 85 ? -3.416 3.459 2.130 1.00 98.56 85 VAL A O 1
ATOM 628 N N . PHE A 1 86 ? -3.828 3.537 -0.075 1.00 98.75 86 PHE A N 1
ATOM 629 C CA . PHE A 1 86 ? -2.628 2.828 -0.497 1.00 98.75 86 PHE A CA 1
ATOM 630 C C . PHE A 1 86 ? -1.530 3.814 -0.868 1.00 98.75 86 PHE A C 1
ATOM 632 O O . PHE A 1 86 ? -1.811 4.838 -1.493 1.00 98.75 86 PHE A O 1
ATOM 639 N N . THR A 1 87 ? -0.294 3.459 -0.538 1.00 98.75 87 THR A N 1
ATOM 640 C CA . THR A 1 87 ? 0.893 4.273 -0.779 1.00 98.75 87 THR A CA 1
ATOM 641 C C . THR A 1 87 ? 1.987 3.430 -1.420 1.00 98.75 87 THR A C 1
ATOM 643 O O . THR A 1 87 ? 2.294 2.329 -0.964 1.00 98.75 87 THR A O 1
ATOM 646 N N . TYR A 1 88 ? 2.576 3.986 -2.474 1.00 98.44 88 TYR A N 1
ATOM 647 C CA . TYR A 1 88 ? 3.765 3.520 -3.169 1.00 98.44 88 TYR A CA 1
ATOM 648 C C . TYR A 1 88 ? 4.870 4.560 -2.977 1.00 98.44 88 TYR A C 1
ATOM 650 O O . TYR A 1 88 ? 4.780 5.671 -3.504 1.00 98.44 88 TYR A O 1
ATOM 658 N N . GLU A 1 89 ? 5.905 4.208 -2.226 1.00 97.75 89 GLU A N 1
ATOM 659 C CA . GLU A 1 89 ? 7.101 5.024 -2.034 1.00 97.75 89 GLU A CA 1
ATOM 660 C C . GLU A 1 89 ? 8.185 4.538 -3.005 1.00 97.75 89 GLU A C 1
ATOM 662 O O . GLU A 1 89 ? 8.525 3.357 -3.031 1.00 97.75 89 GLU A O 1
ATOM 667 N N . ALA A 1 90 ? 8.690 5.442 -3.844 1.00 96.81 90 ALA A N 1
ATOM 668 C CA . ALA A 1 90 ? 9.729 5.169 -4.829 1.00 96.81 90 ALA A CA 1
ATOM 669 C C . ALA A 1 90 ? 11.076 5.689 -4.332 1.00 96.81 90 ALA A C 1
ATOM 671 O O . ALA A 1 90 ? 11.154 6.845 -3.915 1.00 96.81 90 ALA A O 1
ATOM 672 N N . TYR A 1 91 ? 12.136 4.897 -4.455 1.00 95.94 91 TYR A N 1
ATOM 673 C CA . TYR A 1 91 ? 13.482 5.242 -4.002 1.00 95.94 91 TYR A CA 1
ATOM 674 C C . TYR A 1 91 ? 14.489 5.054 -5.131 1.00 95.94 91 TYR A C 1
ATOM 676 O O . TYR A 1 91 ? 14.401 4.088 -5.882 1.00 95.94 91 TYR A O 1
ATOM 684 N N . ASN A 1 92 ? 15.459 5.962 -5.252 1.00 90.50 92 ASN A N 1
ATOM 685 C CA . ASN A 1 92 ? 16.439 5.926 -6.347 1.00 90.50 92 ASN A CA 1
ATOM 686 C C . ASN A 1 92 ? 17.437 4.761 -6.229 1.00 90.50 92 ASN A C 1
ATOM 688 O O . ASN A 1 92 ? 17.911 4.228 -7.236 1.00 90.50 92 ASN A O 1
ATOM 692 N N . GLU A 1 93 ? 17.788 4.386 -5.001 1.00 88.94 93 GLU A N 1
ATOM 693 C CA . GLU A 1 93 ? 18.788 3.357 -4.715 1.00 88.94 93 GLU A CA 1
ATOM 694 C C . GLU A 1 93 ? 18.138 1.975 -4.578 1.00 88.94 93 GLU A C 1
ATOM 696 O O . GLU A 1 93 ? 16.929 1.859 -4.412 1.00 88.94 93 GLU A O 1
ATOM 701 N N . LEU A 1 94 ? 18.923 0.895 -4.653 1.00 86.12 94 LEU A N 1
ATOM 702 C CA . LEU A 1 94 ? 18.419 -0.460 -4.363 1.00 86.12 94 LEU A CA 1
ATOM 703 C C . LEU A 1 94 ? 18.316 -0.736 -2.854 1.00 86.12 94 LEU A C 1
ATOM 705 O O . LEU A 1 94 ? 17.639 -1.677 -2.447 1.00 86.12 94 LEU A O 1
ATOM 709 N N . VAL A 1 95 ? 19.038 0.046 -2.051 1.00 79.31 95 VAL A N 1
ATOM 710 C CA . VAL A 1 95 ? 19.108 -0.007 -0.588 1.00 79.31 95 VAL A CA 1
ATOM 711 C C . VAL A 1 95 ? 19.392 1.415 -0.111 1.00 79.31 95 VAL A C 1
ATOM 713 O O . VAL A 1 95 ? 20.284 2.037 -0.674 1.00 79.31 95 VAL A O 1
ATOM 716 N N . GLY A 1 96 ? 18.694 1.900 0.918 1.00 73.31 96 GLY A N 1
ATOM 717 C CA . GLY A 1 96 ? 18.866 3.258 1.455 1.00 73.31 96 GLY A CA 1
ATOM 718 C C . GLY A 1 96 ? 17.659 4.163 1.192 1.00 73.31 96 GLY A C 1
ATOM 719 O O . GLY A 1 96 ? 16.769 3.813 0.427 1.00 73.31 96 GLY A O 1
ATOM 720 N N . ASP A 1 97 ? 17.621 5.332 1.832 1.00 74.44 97 ASP A N 1
ATOM 721 C CA . ASP A 1 97 ? 16.380 6.105 2.014 1.00 74.44 97 ASP A CA 1
ATOM 722 C C . ASP A 1 97 ? 16.235 7.334 1.095 1.00 74.44 97 ASP A C 1
ATOM 724 O O . ASP A 1 97 ? 15.512 8.276 1.433 1.00 74.44 97 ASP A O 1
ATOM 728 N N . ASP A 1 98 ? 16.886 7.370 -0.075 1.00 87.19 98 ASP A N 1
ATOM 729 C CA . ASP A 1 98 ? 16.692 8.487 -1.013 1.00 87.19 98 ASP A CA 1
ATOM 730 C C . ASP A 1 98 ? 15.347 8.372 -1.754 1.00 87.19 98 ASP A C 1
ATOM 732 O O . ASP A 1 98 ? 15.254 7.847 -2.873 1.00 87.19 98 ASP A O 1
ATOM 736 N N . LYS A 1 99 ? 14.276 8.822 -1.084 1.00 93.38 99 LYS A N 1
ATOM 737 C CA . LYS A 1 99 ? 12.910 8.811 -1.617 1.00 93.38 99 LYS A CA 1
ATOM 738 C C . LYS A 1 99 ? 12.812 9.749 -2.819 1.00 93.38 99 LYS A C 1
ATOM 740 O O . LYS A 1 99 ? 12.865 10.970 -2.694 1.00 93.38 99 LYS A O 1
ATOM 745 N N . LYS A 1 100 ? 12.567 9.162 -3.987 1.00 94.44 100 LYS A N 1
ATOM 746 C CA . LYS A 1 100 ? 12.368 9.852 -5.260 1.00 94.44 100 LYS A CA 1
ATOM 747 C C . LYS A 1 100 ? 11.013 10.549 -5.324 1.00 94.44 100 LYS A C 1
ATOM 749 O O . LYS A 1 100 ? 10.926 11.717 -5.692 1.00 94.44 100 LYS A O 1
ATOM 754 N N . PHE A 1 101 ? 9.945 9.813 -5.027 1.00 96.38 101 PHE A N 1
ATOM 755 C CA . PHE A 1 101 ? 8.585 10.342 -4.956 1.00 96.38 101 PHE A CA 1
ATOM 756 C C . PHE A 1 101 ? 7.665 9.374 -4.213 1.00 96.38 101 PHE A C 1
ATOM 758 O O . PHE A 1 101 ? 8.022 8.237 -3.914 1.00 96.38 101 PHE A O 1
ATOM 765 N N . GLU A 1 102 ? 6.444 9.829 -3.964 1.00 97.69 102 GLU A N 1
ATOM 766 C CA . GLU A 1 102 ? 5.367 9.022 -3.412 1.00 97.69 102 GLU A CA 1
ATOM 767 C C . GLU A 1 102 ? 4.135 9.120 -4.314 1.00 97.69 102 GLU A C 1
ATOM 769 O O . GLU A 1 102 ? 3.796 10.198 -4.810 1.00 97.69 102 GLU A O 1
ATOM 774 N N . TRP A 1 103 ? 3.474 7.990 -4.544 1.00 98.38 103 TRP A N 1
ATOM 775 C CA . TRP A 1 103 ? 2.186 7.922 -5.218 1.00 98.38 103 TRP A CA 1
ATOM 776 C C . TRP A 1 103 ? 1.181 7.232 -4.305 1.00 98.38 103 TRP A C 1
ATOM 778 O O . TRP A 1 103 ? 1.422 6.121 -3.841 1.00 98.38 103 TRP A O 1
ATOM 788 N N . SER A 1 104 ? 0.042 7.878 -4.071 1.00 98.12 104 SER A N 1
ATOM 789 C CA . SER A 1 104 ? -1.006 7.345 -3.203 1.00 98.12 104 SER A CA 1
ATOM 790 C C . SER A 1 104 ? -2.358 7.349 -3.909 1.00 98.12 104 SER A C 1
ATOM 792 O O . SER A 1 104 ? -2.668 8.255 -4.685 1.00 98.12 104 SER A O 1
ATOM 794 N N . VAL A 1 105 ? -3.182 6.345 -3.615 1.00 98.25 105 VAL A N 1
ATOM 795 C CA . VAL A 1 105 ? -4.561 6.236 -4.105 1.00 98.25 105 VAL A CA 1
ATOM 796 C C . VAL A 1 105 ? -5.492 5.884 -2.954 1.00 98.25 105 VAL A C 1
ATOM 798 O O . VAL A 1 105 ? -5.155 5.098 -2.073 1.00 98.25 105 VAL A O 1
ATOM 801 N N . THR A 1 106 ? -6.674 6.494 -2.948 1.00 98.31 106 THR A N 1
ATOM 802 C CA . THR A 1 106 ? -7.735 6.182 -1.988 1.00 98.31 106 THR A CA 1
ATOM 803 C C . THR A 1 106 ? -8.805 5.361 -2.693 1.00 98.31 106 THR A C 1
ATOM 805 O O . THR A 1 106 ? -9.303 5.777 -3.740 1.00 98.31 106 THR A O 1
ATOM 808 N N . SER A 1 107 ? -9.139 4.194 -2.147 1.00 97.31 107 SER A N 1
ATOM 809 C CA . SER A 1 107 ? -10.208 3.349 -2.674 1.00 97.31 107 SER A CA 1
ATOM 810 C C . SER A 1 107 ? -11.581 3.998 -2.450 1.00 97.31 107 SER A C 1
ATOM 812 O O . SER A 1 107 ? -11.745 4.830 -1.553 1.00 97.31 107 SER A O 1
ATOM 814 N N . PRO A 1 108 ? -12.616 3.577 -3.190 1.00 97.12 108 PRO A N 1
ATOM 815 C CA . PRO A 1 108 ? -13.988 3.708 -2.722 1.00 97.12 108 PRO A CA 1
ATOM 816 C C . PRO A 1 108 ? -14.197 2.995 -1.377 1.00 97.12 108 PRO A C 1
ATOM 818 O O . PRO A 1 108 ? -13.336 2.250 -0.895 1.00 97.12 108 PRO A O 1
ATOM 821 N N . ALA A 1 109 ? -15.367 3.214 -0.783 1.00 97.75 109 ALA A N 1
ATOM 822 C CA . ALA A 1 109 ? -15.815 2.421 0.352 1.00 97.75 109 ALA A CA 1
ATOM 823 C C . ALA A 1 109 ? -15.865 0.933 -0.028 1.00 97.75 109 ALA A C 1
ATOM 825 O O . ALA A 1 109 ? -16.470 0.585 -1.042 1.00 97.75 109 ALA A O 1
ATOM 826 N N . LEU A 1 110 ? -15.255 0.079 0.796 1.00 98.06 110 LEU A N 1
ATOM 827 C CA . LEU A 1 110 ? -15.163 -1.354 0.540 1.00 98.06 110 LEU A CA 1
ATOM 828 C C . LEU A 1 110 ? -16.553 -1.976 0.415 1.00 98.06 110 LEU A C 1
ATOM 830 O O . LEU A 1 110 ? -17.454 -1.714 1.220 1.00 98.06 110 LEU A O 1
ATOM 834 N N . THR A 1 111 ? -16.700 -2.821 -0.592 1.00 98.12 111 THR A N 1
ATOM 835 C CA . THR A 1 111 ? -17.891 -3.621 -0.860 1.00 98.12 111 THR A CA 1
ATOM 836 C C . THR A 1 111 ? -17.848 -4.945 -0.100 1.00 98.12 111 THR A C 1
ATOM 838 O O . THR A 1 111 ? -16.803 -5.386 0.372 1.00 98.12 111 THR A O 1
ATOM 841 N N . GLN A 1 112 ? -18.991 -5.629 0.002 1.00 98.00 112 GLN A N 1
ATOM 842 C CA . GLN A 1 112 ? -19.048 -6.946 0.644 1.00 98.00 112 GLN A CA 1
ATOM 843 C C . GLN A 1 112 ? -18.183 -7.998 -0.073 1.00 98.00 112 GLN A C 1
ATOM 845 O O . GLN A 1 112 ? -17.653 -8.893 0.583 1.00 98.00 112 GLN A O 1
ATOM 850 N N . GLU A 1 113 ? -18.036 -7.883 -1.394 1.00 97.81 113 GLU A N 1
ATOM 851 C CA . GLU A 1 113 ? -17.196 -8.769 -2.201 1.00 97.81 113 GLU A CA 1
ATOM 852 C C . GLU A 1 113 ? -15.711 -8.573 -1.874 1.00 97.81 113 GLU A C 1
ATOM 854 O O . GLU A 1 113 ? -15.003 -9.542 -1.611 1.00 97.81 113 GLU A O 1
ATOM 859 N N . GLU A 1 114 ? -15.250 -7.325 -1.789 1.00 97.88 114 GLU A N 1
ATOM 860 C CA . GLU A 1 114 ? -13.864 -6.999 -1.431 1.00 97.88 114 GLU A CA 1
ATOM 861 C C . GLU A 1 114 ? -13.508 -7.427 -0.004 1.00 97.88 114 GLU A C 1
ATOM 863 O O . GLU A 1 114 ? -12.386 -7.852 0.253 1.00 97.88 114 GLU A O 1
ATOM 868 N N . VAL A 1 115 ? -14.458 -7.374 0.933 1.00 97.81 115 VAL A N 1
ATOM 869 C CA . VAL A 1 115 ? -14.240 -7.898 2.294 1.00 97.81 115 VAL A CA 1
ATOM 870 C C . VAL A 1 115 ? -13.987 -9.407 2.285 1.00 97.81 115 VAL A C 1
ATOM 872 O O . VAL A 1 115 ? -13.219 -9.905 3.104 1.00 97.81 115 VAL A O 1
ATOM 875 N N . GLN A 1 116 ? -14.625 -10.144 1.374 1.00 97.44 116 GLN A N 1
ATOM 876 C CA . GLN A 1 116 ? -14.472 -11.598 1.277 1.00 97.44 116 GLN A CA 1
ATOM 877 C C . GLN A 1 116 ? -13.231 -11.998 0.473 1.00 97.44 116 GLN A C 1
ATOM 879 O O . GLN A 1 116 ? -12.544 -12.945 0.847 1.00 97.44 116 GLN A O 1
ATOM 884 N N . ASN A 1 117 ? -12.942 -11.272 -0.608 1.00 97.62 117 ASN A N 1
ATOM 885 C CA . ASN A 1 117 ? -11.950 -11.673 -1.607 1.00 97.62 117 ASN A CA 1
ATOM 886 C C . ASN A 1 117 ? -10.646 -10.869 -1.547 1.00 97.62 117 ASN A C 1
ATOM 888 O O . ASN A 1 117 ? -9.662 -11.263 -2.167 1.00 97.62 117 ASN A O 1
ATOM 892 N N . GLY A 1 118 ? -10.618 -9.761 -0.809 1.00 97.50 118 GLY A N 1
ATOM 893 C CA . GLY A 1 118 ? -9.514 -8.810 -0.799 1.00 97.50 118 GLY A CA 1
ATOM 894 C C . GLY A 1 118 ? -9.677 -7.714 -1.850 1.00 97.50 118 GLY A C 1
ATOM 895 O O . GLY A 1 118 ? -10.662 -7.655 -2.588 1.00 97.50 118 GLY A O 1
ATOM 896 N N . VAL A 1 119 ? -8.692 -6.821 -1.905 1.00 98.19 119 VAL A N 1
ATOM 897 C CA . VAL A 1 119 ? -8.720 -5.615 -2.742 1.00 98.19 119 VAL A CA 1
ATOM 898 C C . VAL A 1 119 ? -7.560 -5.640 -3.720 1.00 98.19 119 VAL A C 1
ATOM 900 O O . VAL A 1 119 ? -6.415 -5.878 -3.337 1.00 98.19 119 VAL A O 1
ATOM 903 N N . ASN A 1 120 ? -7.855 -5.351 -4.986 1.00 97.69 120 ASN A N 1
ATOM 904 C CA . ASN A 1 120 ? -6.846 -5.184 -6.022 1.00 97.69 120 ASN A CA 1
ATOM 905 C C . ASN A 1 120 ? -6.608 -3.697 -6.283 1.00 97.69 120 ASN A C 1
ATOM 907 O O . ASN A 1 120 ? -7.546 -2.938 -6.517 1.00 97.69 120 ASN A O 1
ATOM 911 N N . ILE A 1 121 ? -5.344 -3.291 -6.282 1.00 97.69 121 ILE A N 1
ATOM 912 C CA . ILE A 1 121 ? -4.910 -1.937 -6.621 1.00 97.69 121 ILE A CA 1
ATOM 913 C C . ILE A 1 121 ? -3.923 -2.041 -7.772 1.00 97.69 121 ILE A C 1
ATOM 915 O O . ILE A 1 121 ? -3.044 -2.891 -7.767 1.00 97.69 121 ILE A O 1
ATOM 919 N N . LEU A 1 122 ? -4.048 -1.173 -8.769 1.00 98.06 122 LEU A N 1
ATOM 920 C CA . LEU A 1 122 ? -3.107 -1.127 -9.880 1.00 98.06 122 LEU A CA 1
ATOM 921 C C . LEU A 1 122 ? -2.209 0.096 -9.724 1.00 98.06 122 LEU A C 1
ATOM 923 O O . LEU A 1 122 ? -2.694 1.220 -9.841 1.00 98.06 122 LEU A O 1
ATOM 927 N N . VAL A 1 123 ? -0.907 -0.114 -9.507 1.00 98.12 123 VAL A N 1
ATOM 928 C CA . VAL A 1 123 ? 0.075 0.968 -9.662 1.00 98.12 123 VAL A CA 1
ATOM 929 C C . VAL A 1 123 ? 0.213 1.240 -11.163 1.00 98.12 123 VAL A C 1
ATOM 931 O O . VAL A 1 123 ? 0.650 0.345 -11.898 1.00 98.12 123 VAL A O 1
ATOM 934 N N . PRO A 1 124 ? -0.162 2.433 -11.658 1.00 97.38 124 PRO A N 1
ATOM 935 C CA . PRO A 1 124 ? -0.192 2.697 -13.087 1.00 97.38 124 PRO A CA 1
ATOM 936 C C . PRO A 1 124 ? 1.187 2.587 -13.723 1.00 97.38 124 PRO A C 1
ATOM 938 O O . PRO A 1 124 ? 2.205 2.960 -13.137 1.00 97.38 124 PRO A O 1
ATOM 941 N N . ARG A 1 125 ? 1.218 2.178 -14.992 1.00 94.19 125 ARG A N 1
ATOM 942 C CA . ARG A 1 125 ? 2.466 2.104 -15.757 1.00 94.19 125 ARG A CA 1
ATOM 943 C C . ARG A 1 125 ? 3.228 3.433 -15.799 1.00 94.19 125 ARG A C 1
ATOM 945 O O . ARG A 1 125 ? 4.455 3.437 -15.803 1.00 94.19 125 ARG A O 1
ATOM 952 N N . THR A 1 126 ? 2.518 4.557 -15.808 1.00 94.44 126 THR A N 1
ATOM 953 C CA . THR A 1 126 ? 3.115 5.899 -15.777 1.00 94.44 126 THR A CA 1
ATOM 954 C C . THR A 1 126 ? 3.906 6.157 -14.496 1.00 94.44 126 THR A C 1
ATOM 956 O O . THR A 1 126 ? 4.990 6.727 -14.574 1.00 94.44 126 THR A O 1
ATOM 959 N N . VAL A 1 127 ? 3.424 5.671 -13.347 1.00 96.19 127 VAL A N 1
ATOM 960 C CA . VAL A 1 127 ? 4.122 5.761 -12.054 1.00 96.19 127 VAL A CA 1
ATOM 961 C C . VAL A 1 127 ? 5.404 4.931 -12.083 1.00 96.19 127 VAL A C 1
ATOM 963 O O . VAL A 1 127 ? 6.471 5.419 -11.718 1.00 96.19 127 VAL A O 1
ATOM 966 N N . LEU A 1 128 ? 5.340 3.705 -12.607 1.00 95.00 128 LEU A N 1
ATOM 967 C CA . LEU A 1 128 ? 6.523 2.850 -12.748 1.00 95.00 128 LEU A CA 1
ATOM 968 C C . LEU A 1 128 ? 7.554 3.449 -13.719 1.00 95.00 128 LEU A C 1
ATOM 970 O O . LEU A 1 128 ? 8.750 3.451 -13.436 1.00 95.00 128 LEU A O 1
ATOM 974 N N . ASN A 1 129 ? 7.102 4.016 -14.840 1.00 92.62 129 ASN A N 1
ATOM 975 C CA . ASN A 1 129 ? 7.977 4.707 -15.789 1.00 92.62 129 ASN A CA 1
ATOM 976 C C . ASN A 1 129 ? 8.621 5.958 -15.172 1.00 92.62 129 ASN A C 1
ATOM 978 O O . ASN A 1 129 ? 9.764 6.257 -15.485 1.00 92.62 129 ASN A O 1
ATOM 982 N N . GLN A 1 130 ? 7.926 6.686 -14.294 1.00 92.94 130 GLN A N 1
ATOM 983 C CA . GLN A 1 130 ? 8.518 7.801 -13.548 1.00 92.94 130 GLN A CA 1
ATOM 984 C C . GLN A 1 130 ? 9.576 7.311 -12.544 1.00 92.94 130 GLN A C 1
ATOM 986 O O . GLN A 1 130 ? 10.597 7.973 -12.332 1.00 92.94 130 GLN A O 1
ATOM 991 N N . HIS A 1 131 ? 9.355 6.143 -11.933 1.00 93.94 131 HIS A N 1
ATOM 992 C CA . HIS A 1 131 ? 10.315 5.520 -11.022 1.00 93.94 131 HIS A CA 1
ATOM 993 C C . HIS A 1 131 ? 11.601 5.137 -11.749 1.00 93.94 131 HIS A C 1
ATOM 995 O O . HIS A 1 131 ? 12.680 5.538 -11.317 1.00 93.94 131 HIS A O 1
ATOM 1001 N N . CYS A 1 132 ? 11.488 4.495 -12.911 1.00 92.12 132 CYS A N 1
ATOM 1002 C CA . CYS A 1 132 ? 12.597 4.021 -13.738 1.00 92.12 132 CYS A CA 1
ATOM 1003 C C . CYS A 1 132 ? 13.450 2.919 -13.117 1.00 92.12 132 CYS A C 1
ATOM 1005 O O . CYS A 1 132 ? 13.554 1.845 -13.700 1.00 92.12 132 CYS A O 1
ATOM 1007 N N . TYR A 1 133 ? 14.090 3.180 -11.985 1.00 92.94 133 TYR A N 1
ATOM 1008 C CA . TYR A 1 133 ? 15.032 2.268 -11.360 1.00 92.94 133 TYR A CA 1
ATOM 1009 C C . TYR A 1 133 ? 15.124 2.535 -9.859 1.00 92.94 133 TYR A C 1
ATOM 1011 O O . TYR A 1 133 ? 15.001 3.689 -9.452 1.00 92.94 133 TYR A O 1
ATOM 1019 N N . GLY A 1 134 ? 15.383 1.477 -9.090 1.00 94.50 134 GLY A N 1
ATOM 1020 C CA . GLY A 1 134 ? 15.624 1.534 -7.653 1.00 94.50 134 GLY A CA 1
ATOM 1021 C C . GLY A 1 134 ? 14.815 0.471 -6.920 1.00 94.50 134 GLY A C 1
ATOM 1022 O O . GLY A 1 134 ? 14.692 -0.662 -7.400 1.00 94.50 134 GLY A O 1
ATOM 1023 N N . HIS A 1 135 ? 14.245 0.822 -5.773 1.00 95.62 135 HIS A N 1
ATOM 1024 C CA . HIS A 1 135 ? 13.311 -0.041 -5.056 1.00 95.62 135 HIS A CA 1
ATOM 1025 C C . HIS A 1 135 ? 12.048 0.718 -4.661 1.00 95.62 135 HIS A C 1
ATOM 1027 O O . HIS A 1 135 ? 12.040 1.939 -4.514 1.00 95.62 135 HIS A O 1
ATOM 1033 N N . ALA A 1 136 ? 10.952 -0.020 -4.535 1.00 96.38 136 ALA A N 1
ATOM 1034 C CA . ALA A 1 136 ? 9.675 0.500 -4.085 1.00 96.38 136 ALA A CA 1
ATOM 1035 C C . ALA A 1 136 ? 9.298 -0.112 -2.744 1.00 96.38 136 ALA A C 1
ATOM 1037 O O . ALA A 1 136 ? 9.472 -1.317 -2.560 1.00 96.38 136 ALA A O 1
ATOM 1038 N N . GLU A 1 137 ? 8.698 0.692 -1.873 1.00 97.12 137 GLU A N 1
ATOM 1039 C CA . GLU A 1 137 ? 7.967 0.215 -0.706 1.00 97.12 137 GLU A CA 1
ATOM 1040 C C . GLU A 1 137 ? 6.475 0.482 -0.877 1.00 97.12 137 GLU A C 1
ATOM 1042 O O . GLU A 1 137 ? 6.059 1.551 -1.323 1.00 97.12 137 GLU A O 1
ATOM 1047 N N . ILE A 1 138 ? 5.653 -0.499 -0.519 1.00 98.25 138 ILE A N 1
ATOM 1048 C CA . ILE A 1 138 ? 4.199 -0.386 -0.562 1.00 98.25 138 ILE A CA 1
ATOM 1049 C C . ILE A 1 138 ? 3.592 -0.670 0.803 1.00 98.25 138 ILE A C 1
ATOM 1051 O O . ILE A 1 138 ? 4.001 -1.581 1.528 1.00 98.25 138 ILE A O 1
ATOM 1055 N N . SER A 1 139 ? 2.584 0.120 1.147 1.00 98.62 139 SER A N 1
ATOM 1056 C CA . SER A 1 139 ? 1.799 -0.040 2.366 1.00 98.62 139 SER A CA 1
ATOM 1057 C C . SER A 1 139 ? 0.400 0.524 2.169 1.00 98.62 139 SER A C 1
ATOM 1059 O O . SER A 1 139 ? 0.108 1.178 1.164 1.00 98.62 139 SER A O 1
ATOM 1061 N N . PHE A 1 140 ? -0.489 0.258 3.117 1.00 98.69 140 PHE A N 1
ATOM 1062 C CA . PHE A 1 140 ? -1.796 0.883 3.139 1.00 98.69 140 PHE A CA 1
ATOM 1063 C C . PHE A 1 140 ? -2.260 1.203 4.555 1.00 98.69 140 PHE A C 1
ATOM 1065 O O . PHE A 1 140 ? -1.871 0.576 5.540 1.00 98.69 140 PHE A O 1
ATOM 1072 N N . GLN A 1 141 ? -3.148 2.183 4.639 1.00 98.44 141 GLN A N 1
ATOM 1073 C CA . GLN A 1 141 ? -3.889 2.529 5.837 1.00 98.44 141 GLN A CA 1
ATOM 1074 C C . GLN A 1 141 ? -5.377 2.303 5.591 1.00 98.44 141 GLN A C 1
ATOM 1076 O O . GLN A 1 141 ? -5.926 2.730 4.579 1.00 98.44 141 GLN A O 1
ATOM 1081 N N . VAL A 1 142 ? -6.048 1.685 6.552 1.00 97.94 142 VAL A N 1
ATOM 1082 C CA . VAL A 1 142 ? -7.502 1.542 6.560 1.00 97.94 142 VAL A CA 1
ATOM 1083 C C . VAL A 1 142 ? -8.093 2.643 7.422 1.00 97.94 142 VAL A C 1
ATOM 1085 O O . VAL A 1 142 ? -7.716 2.791 8.584 1.00 97.94 142 VAL A O 1
ATOM 1088 N N . ARG A 1 143 ? -9.051 3.387 6.874 1.00 95.94 143 ARG A N 1
ATOM 1089 C CA . ARG A 1 143 ? -9.883 4.344 7.603 1.00 95.94 143 ARG A CA 1
ATOM 1090 C C . ARG A 1 143 ? -11.249 3.721 7.862 1.00 95.94 143 ARG A C 1
ATOM 1092 O O . ARG A 1 143 ? -11.928 3.284 6.935 1.00 95.94 143 ARG A O 1
ATOM 1099 N N . SER A 1 144 ? -11.639 3.684 9.130 1.00 92.88 144 SER A N 1
ATOM 1100 C CA . SER A 1 144 ? -12.891 3.111 9.617 1.00 92.88 144 SER A CA 1
ATOM 1101 C C . SER A 1 144 ? -13.537 4.058 10.627 1.00 92.88 144 SER A C 1
ATOM 1103 O O . SER A 1 144 ? -12.864 4.865 11.269 1.00 92.88 144 SER A O 1
ATOM 1105 N N . SER A 1 145 ? -14.846 3.922 10.833 1.00 87.19 145 SER A N 1
ATOM 1106 C CA . SER A 1 145 ? -15.556 4.587 11.934 1.00 87.19 145 SER A CA 1
ATOM 1107 C C . SER A 1 145 ? -15.044 4.154 13.315 1.00 87.19 145 SER A C 1
ATOM 1109 O O . SER A 1 145 ? -15.199 4.884 14.292 1.00 87.19 145 SER A O 1
ATOM 1111 N N . MET A 1 146 ? -14.403 2.984 13.394 1.00 83.69 146 MET A N 1
ATOM 1112 C CA . MET A 1 146 ? -13.803 2.443 14.617 1.00 83.69 146 MET A CA 1
ATOM 1113 C C . MET A 1 146 ? -12.362 2.920 14.855 1.00 83.69 146 MET A C 1
ATOM 1115 O O . MET A 1 146 ? -11.793 2.622 15.901 1.00 83.69 146 MET A O 1
ATOM 1119 N N . GLY A 1 147 ? -11.771 3.661 13.914 1.00 87.69 147 GLY A N 1
ATOM 1120 C CA . GLY A 1 147 ? -10.383 4.116 13.965 1.00 87.69 147 GLY A CA 1
ATOM 1121 C C . GLY A 1 147 ? -9.607 3.742 12.705 1.00 87.69 147 GLY A C 1
ATOM 1122 O O . GLY A 1 147 ? -10.187 3.517 11.643 1.00 87.69 147 GLY A O 1
ATOM 1123 N N . GLN A 1 148 ? -8.283 3.678 12.819 1.00 92.44 148 GLN A N 1
ATOM 1124 C CA . GLN A 1 148 ? -7.393 3.384 11.696 1.00 92.44 148 GLN A CA 1
ATOM 1125 C C . GLN A 1 148 ? -6.485 2.189 11.982 1.00 92.44 148 GLN A C 1
ATOM 1127 O O . GLN A 1 148 ? -6.069 1.985 13.122 1.00 92.44 148 GLN A O 1
ATOM 1132 N N . GLY A 1 149 ? -6.161 1.434 10.935 1.00 94.06 149 GLY A N 1
ATOM 1133 C CA . GLY A 1 149 ? -5.161 0.367 10.962 1.00 94.06 149 GLY A CA 1
ATOM 1134 C C . GLY A 1 149 ? -4.113 0.611 9.887 1.00 94.06 149 GLY A C 1
ATOM 1135 O O . GLY A 1 149 ? -4.472 0.943 8.760 1.00 94.06 149 GLY A O 1
ATOM 1136 N N . ASN A 1 150 ? -2.833 0.480 10.226 1.00 96.94 150 ASN A N 1
ATOM 1137 C CA . ASN A 1 150 ? -1.733 0.612 9.268 1.00 96.94 150 ASN A CA 1
ATOM 1138 C C . ASN A 1 150 ? -1.178 -0.772 8.963 1.00 96.94 150 ASN A C 1
ATOM 1140 O O . ASN A 1 150 ? -0.952 -1.549 9.891 1.00 96.94 150 ASN A O 1
ATOM 1144 N N . SER A 1 151 ? -0.964 -1.068 7.687 1.00 98.38 151 SER A N 1
ATOM 1145 C CA . SER A 1 151 ? -0.386 -2.337 7.280 1.00 98.38 151 SER A CA 1
ATOM 1146 C C . SER A 1 151 ? 1.109 -2.402 7.582 1.00 98.38 151 SER A C 1
ATOM 1148 O O . SER A 1 151 ? 1.792 -1.382 7.712 1.00 98.38 151 SER A O 1
ATOM 1150 N N . LYS A 1 152 ? 1.649 -3.620 7.570 1.00 98.06 152 LYS A N 1
ATOM 1151 C CA . LYS A 1 152 ? 3.085 -3.832 7.339 1.00 98.06 152 LYS A CA 1
ATOM 1152 C C . LYS A 1 152 ? 3.485 -3.332 5.939 1.00 98.06 152 LYS A C 1
ATOM 1154 O O . LYS A 1 152 ? 2.629 -3.074 5.087 1.00 98.06 152 LYS A O 1
ATOM 1159 N N . ARG A 1 153 ? 4.791 -3.201 5.701 1.00 97.31 153 ARG A N 1
ATOM 1160 C CA . ARG A 1 153 ? 5.362 -2.787 4.410 1.00 97.31 153 ARG A CA 1
ATOM 1161 C C . ARG A 1 153 ? 5.854 -3.995 3.617 1.00 97.31 153 ARG A C 1
ATOM 1163 O O . ARG A 1 153 ? 6.330 -4.961 4.210 1.00 97.31 153 ARG A O 1
ATOM 1170 N N . ALA A 1 154 ? 5.769 -3.917 2.295 1.00 97.00 154 ALA A N 1
ATOM 1171 C CA . ALA A 1 154 ? 6.443 -4.838 1.382 1.00 97.00 154 ALA A CA 1
ATOM 1172 C C . ALA A 1 154 ? 7.334 -4.053 0.422 1.00 97.00 154 ALA A C 1
ATOM 1174 O O . ALA A 1 154 ? 7.001 -2.925 0.060 1.00 97.00 154 ALA A O 1
ATOM 1175 N N . SER A 1 155 ? 8.440 -4.660 -0.004 1.00 95.69 155 SER A N 1
ATOM 1176 C CA . SER A 1 155 ? 9.387 -4.048 -0.930 1.00 95.69 155 SER A CA 1
ATOM 1177 C C . SER A 1 155 ? 9.587 -4.886 -2.190 1.00 95.69 155 SER A C 1
ATOM 1179 O O . SER A 1 155 ? 9.408 -6.105 -2.188 1.00 95.69 155 SER A O 1
ATOM 1181 N N . ALA A 1 156 ? 9.939 -4.216 -3.283 1.00 95.75 156 ALA A N 1
ATOM 1182 C CA . ALA A 1 156 ? 10.341 -4.854 -4.530 1.00 95.75 156 ALA A CA 1
ATOM 1183 C C . ALA A 1 156 ? 11.360 -3.990 -5.270 1.00 95.75 156 ALA A C 1
ATOM 1185 O O . ALA A 1 156 ? 11.335 -2.761 -5.178 1.00 95.75 156 ALA A O 1
ATOM 1186 N N . TYR A 1 157 ? 12.220 -4.629 -6.058 1.00 95.94 157 TYR A N 1
ATOM 1187 C CA . TYR A 1 157 ? 13.091 -3.901 -6.974 1.00 95.94 157 TYR A CA 1
ATOM 1188 C C . TYR A 1 157 ? 12.304 -3.401 -8.180 1.00 95.94 157 TYR A C 1
ATOM 1190 O O . TYR A 1 157 ? 11.341 -4.034 -8.620 1.00 95.94 157 TYR A O 1
ATOM 1198 N N . VAL A 1 158 ? 12.743 -2.287 -8.750 1.00 94.81 158 VAL A N 1
ATOM 1199 C CA . VAL A 1 158 ? 12.144 -1.691 -9.942 1.00 94.81 158 VAL A CA 1
ATOM 1200 C C . VAL A 1 158 ? 13.226 -1.514 -10.995 1.00 94.81 158 VAL A C 1
ATOM 1202 O O . VAL A 1 158 ? 14.237 -0.864 -10.748 1.00 94.81 158 VAL A O 1
ATOM 1205 N N . ASP A 1 159 ? 13.003 -2.082 -12.178 1.00 93.44 159 ASP A N 1
ATOM 1206 C CA . ASP A 1 159 ? 13.826 -1.849 -13.361 1.00 93.44 159 ASP A CA 1
ATOM 1207 C C . ASP A 1 159 ? 12.948 -1.706 -14.611 1.00 93.44 159 ASP A C 1
ATOM 1209 O O . ASP A 1 159 ? 12.614 -2.657 -15.320 1.00 93.44 159 ASP A O 1
ATOM 1213 N N . MET A 1 160 ? 12.554 -0.466 -14.871 1.00 91.88 160 MET A N 1
ATOM 1214 C CA . MET A 1 160 ? 11.733 -0.056 -16.008 1.00 91.88 160 MET A CA 1
ATOM 1215 C C . MET A 1 160 ? 12.583 0.549 -17.131 1.00 91.88 160 MET A C 1
ATOM 1217 O O . MET A 1 160 ? 12.034 1.116 -18.081 1.00 91.88 160 MET A O 1
ATOM 1221 N N . ARG A 1 161 ? 13.918 0.466 -17.025 1.00 88.94 161 ARG A N 1
ATOM 1222 C CA . ARG A 1 161 ? 14.843 1.079 -17.979 1.00 88.94 161 ARG A CA 1
ATOM 1223 C C . ARG A 1 161 ? 14.729 0.383 -19.329 1.00 88.94 161 ARG A C 1
ATOM 1225 O O . ARG A 1 161 ? 15.104 -0.770 -19.499 1.00 88.94 161 ARG A O 1
ATOM 1232 N N . VAL A 1 162 ? 14.255 1.136 -20.312 1.00 79.50 162 VAL A N 1
ATOM 1233 C CA . VAL A 1 162 ? 14.291 0.798 -21.737 1.00 79.50 162 VAL A CA 1
ATOM 1234 C C . VAL A 1 162 ? 14.704 2.059 -22.491 1.00 79.50 162 VAL A C 1
ATOM 1236 O O . VAL A 1 162 ? 14.390 3.174 -22.059 1.00 79.50 162 VAL A O 1
ATOM 1239 N N . GLY A 1 163 ? 15.455 1.897 -23.584 1.00 62.72 163 GLY A N 1
ATOM 1240 C CA . GLY A 1 163 ? 16.013 3.014 -24.350 1.00 62.72 163 GLY A CA 1
ATOM 1241 C C . GLY A 1 163 ? 14.970 4.096 -24.657 1.00 62.72 163 GLY A C 1
ATOM 1242 O O . GLY A 1 163 ? 13.938 3.813 -25.258 1.00 62.72 163 GLY A O 1
ATOM 1243 N N . GLY A 1 164 ? 15.237 5.333 -24.223 1.00 63.59 164 GLY A N 1
ATOM 1244 C CA . GLY A 1 164 ? 14.408 6.513 -24.505 1.00 63.59 164 GLY A CA 1
ATOM 1245 C C . GLY A 1 164 ? 13.232 6.785 -23.553 1.00 63.59 164 GLY A C 1
ATOM 1246 O O . GLY A 1 164 ? 12.614 7.839 -23.682 1.00 63.59 164 GLY A O 1
ATOM 1247 N N . LEU A 1 165 ? 12.924 5.901 -22.595 1.00 67.06 165 LEU A N 1
ATOM 1248 C CA . LEU A 1 165 ? 11.793 6.085 -21.665 1.00 67.06 165 LEU A CA 1
ATOM 1249 C C . LEU A 1 165 ? 12.197 6.628 -20.293 1.00 67.06 165 LEU A C 1
ATOM 1251 O O . LEU A 1 165 ? 11.423 7.345 -19.663 1.00 67.06 165 LEU A O 1
ATOM 1255 N N . CYS A 1 166 ? 13.417 6.327 -19.858 1.00 70.38 166 CYS A N 1
ATOM 1256 C CA . CYS A 1 166 ? 13.969 6.843 -18.616 1.00 70.38 166 CYS A CA 1
ATOM 1257 C C . CYS A 1 166 ? 14.867 8.038 -18.895 1.00 70.38 166 CYS A C 1
ATOM 1259 O O . CYS A 1 166 ? 15.924 7.895 -19.508 1.00 70.38 166 CYS A O 1
ATOM 1261 N N . ARG A 1 167 ? 14.436 9.224 -18.454 1.00 58.12 167 ARG A N 1
ATOM 1262 C CA . ARG A 1 167 ? 15.327 10.381 -18.365 1.00 58.12 167 ARG A CA 1
ATOM 1263 C C . ARG A 1 167 ? 16.189 10.186 -17.122 1.00 58.12 167 ARG A C 1
ATOM 1265 O O . ARG A 1 167 ? 15.656 10.180 -16.015 1.00 58.12 167 ARG A O 1
ATOM 1272 N N . ILE A 1 168 ? 17.470 9.921 -17.361 1.00 52.81 168 ILE A N 1
ATOM 1273 C CA . ILE A 1 168 ? 18.533 9.926 -16.351 1.00 52.81 168 ILE A CA 1
ATOM 1274 C C . ILE A 1 168 ? 18.865 11.385 -16.047 1.00 52.81 168 ILE A C 1
ATOM 1276 O O . ILE A 1 168 ? 18.935 12.163 -17.029 1.00 52.81 168 ILE A O 1
#

Sequence (168 aa):
AVGTGNDIRVYYTVKTEGNPNLSTSSEQGLIVRSKNELPGGPDGPEAPQFMSLSANGTLTFENSAQGAPIFIQPYLNMAPGQVIVFTYEAYNELVGDDKKFEWSVTSPALTQEEVQNGVNILVPRTVLNQHCYGHAEISFQVRSSMGQGNSKRASAYVDMRVGGLCRI

pLDDT: mean 89.7, std 11.24, range [42.84, 98.75]

Radius of gyration: 22.27 Å; chains: 1; bounding box: 38×45×72 Å